Protein AF-E5VKF6-F1 (afdb_monomer)

Foldseek 3Di:
DWDKDKDALPDQVLQADPPPRDGWPPDDAQDWTADPPPRFIWGWHQDPVRIIMITGPVCVVVVVVVVVVVVVPPDPPPPDDD

Sequence (82 aa):
MAIKRIVPKFERKAKICLKCGAKLKRVRNNEAVKCEKCGTVHLIKFTEHGNVVLTDKKYQHLFDYQEDEANEGDSEEEIAED

Secondary structure (DSSP, 8-state):
---EEEEETTSGGGGB-TTT-PBPSS--TTEEEE-TTT--EEEEEE-TTSEEEEEEGGGTHHHHHHHHTTTTT---------

pLDDT: mean 81.88, std 16.96, range [45.88, 96.19]

Radius of gyration: 16.86 Å; Cα contacts (8 Å, |Δi|>4): 125; chains: 1; bounding box: 47×46×30 Å

Solvent-accessible surface area (backbone atoms only — not comparable to full-atom values): 5218 Å² total; per-residue (Å²): 134,83,58,75,46,78,38,50,58,87,42,75,70,62,38,39,39,92,88,79,65,46,74,46,69,86,85,49,73,78,36,76,40,64,29,88,86,80,64,54,44,30,34,26,42,64,47,94,90,48,30,26,39,42,29,39,51,91,46,41,78,80,59,52,70,64,59,54,74,73,64,75,78,78,76,84,78,81,76,81,81,133

Structure (mmCIF, N/CA/C/O backbone):
data_AF-E5VKF6-F1
#
_entry.id   AF-E5VKF6-F1
#
loop_
_atom_site.group_PDB
_atom_site.id
_atom_site.type_symbol
_atom_site.label_atom_id
_atom_site.label_alt_id
_atom_site.label_comp_id
_atom_site.label_asym_id
_atom_site.label_entity_id
_atom_site.label_seq_id
_atom_site.pdbx_PDB_ins_code
_atom_site.Cartn_x
_atom_site.Cartn_y
_atom_sit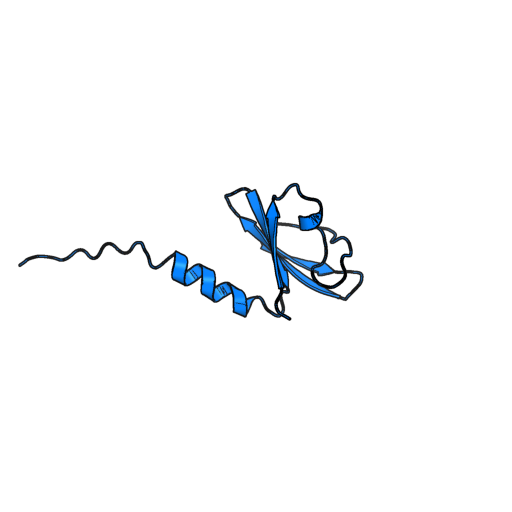e.Cartn_z
_atom_site.occupancy
_atom_site.B_iso_or_equiv
_atom_site.auth_seq_id
_atom_site.auth_comp_id
_atom_site.auth_asym_id
_atom_site.auth_atom_id
_atom_site.pdbx_PDB_model_num
ATOM 1 N N . MET A 1 1 ? -8.982 -10.469 6.717 1.00 73.56 1 MET A N 1
ATOM 2 C CA . MET A 1 1 ? -8.730 -10.775 5.298 1.00 73.56 1 MET A CA 1
ATOM 3 C C . MET A 1 1 ? -7.454 -10.071 4.887 1.00 73.56 1 MET A C 1
ATOM 5 O O . MET A 1 1 ? -7.346 -8.873 5.138 1.00 73.56 1 MET A O 1
ATOM 9 N N . ALA A 1 2 ? -6.495 -10.812 4.335 1.00 82.88 2 ALA A N 1
ATOM 10 C CA . ALA A 1 2 ? -5.304 -10.234 3.729 1.00 82.88 2 ALA A CA 1
ATOM 11 C C . ALA A 1 2 ? -5.695 -9.638 2.372 1.00 82.88 2 ALA A C 1
ATOM 13 O O . ALA A 1 2 ? -6.344 -10.306 1.572 1.00 82.88 2 ALA A O 1
ATOM 14 N N . ILE A 1 3 ? -5.372 -8.366 2.144 1.00 86.50 3 ILE A N 1
ATOM 15 C CA . ILE A 1 3 ? -5.717 -7.659 0.907 1.00 86.50 3 ILE A CA 1
ATOM 16 C C . ILE A 1 3 ? -4.441 -7.023 0.359 1.00 86.50 3 ILE A C 1
ATOM 18 O O . ILE A 1 3 ? -3.766 -6.271 1.068 1.00 86.50 3 ILE A O 1
ATOM 22 N N . LYS A 1 4 ? -4.162 -7.302 -0.914 1.00 90.06 4 LYS A N 1
ATOM 23 C CA . LYS A 1 4 ? -3.150 -6.651 -1.752 1.00 90.06 4 LYS A CA 1
ATOM 24 C C . LYS A 1 4 ? -3.865 -6.080 -2.973 1.00 90.06 4 LYS A C 1
ATOM 26 O O . LYS A 1 4 ? -4.774 -6.708 -3.514 1.00 90.06 4 LYS A O 1
ATOM 31 N N . ARG A 1 5 ? -3.505 -4.867 -3.383 1.00 92.38 5 ARG A N 1
ATOM 32 C CA . ARG A 1 5 ? -4.028 -4.220 -4.592 1.00 92.38 5 ARG A CA 1
ATOM 33 C C . ARG A 1 5 ? -2.863 -3.776 -5.456 1.00 92.38 5 ARG A C 1
ATOM 35 O O . ARG A 1 5 ? -1.974 -3.095 -4.959 1.00 92.38 5 ARG A O 1
ATOM 42 N N . ILE A 1 6 ? -2.925 -4.102 -6.739 1.00 92.81 6 ILE A N 1
ATOM 43 C CA . ILE A 1 6 ? -1.982 -3.633 -7.751 1.00 92.81 6 ILE A CA 1
ATOM 44 C C . ILE A 1 6 ? -2.768 -2.755 -8.715 1.00 92.81 6 ILE A C 1
ATOM 46 O O . ILE A 1 6 ? -3.801 -3.178 -9.231 1.00 92.81 6 ILE A O 1
ATOM 50 N N . VAL A 1 7 ? -2.332 -1.512 -8.887 1.00 93.44 7 VAL A N 1
ATOM 51 C CA . VAL A 1 7 ? -2.964 -0.538 -9.788 1.00 93.44 7 VAL A CA 1
ATOM 52 C C . VAL A 1 7 ? -1.900 0.357 -10.420 1.00 93.44 7 VAL A C 1
ATOM 54 O O . VAL A 1 7 ? -0.881 0.609 -9.778 1.00 93.44 7 VAL A O 1
ATOM 57 N N . PRO A 1 8 ? -2.128 0.909 -11.620 1.00 93.06 8 PRO A N 1
ATOM 58 C CA . PRO A 1 8 ? -1.249 1.921 -12.194 1.00 93.06 8 PRO A CA 1
ATOM 59 C C . PRO A 1 8 ? -1.063 3.124 -11.257 1.00 93.06 8 PRO A C 1
ATOM 61 O O . PRO A 1 8 ? -2.008 3.585 -10.608 1.00 93.06 8 PRO A O 1
ATOM 64 N N . LYS A 1 9 ? 0.148 3.693 -11.216 1.00 86.62 9 LYS A N 1
ATOM 65 C CA . LYS A 1 9 ? 0.512 4.814 -10.323 1.00 86.62 9 LYS A CA 1
ATOM 66 C C . LYS A 1 9 ? -0.402 6.038 -10.435 1.00 86.62 9 LYS A C 1
ATOM 68 O O . LYS A 1 9 ? -0.622 6.741 -9.446 1.00 86.62 9 LYS A O 1
ATOM 73 N N . PHE A 1 10 ? -0.918 6.304 -11.631 1.00 87.00 10 PHE A N 1
ATOM 74 C CA . PHE A 1 10 ? -1.753 7.472 -11.913 1.00 87.00 10 PHE A CA 1
ATOM 75 C C . PHE A 1 10 ? -3.240 7.243 -11.607 1.00 87.00 10 PHE A C 1
ATOM 77 O O . PHE A 1 10 ? -4.024 8.194 -11.626 1.00 87.00 10 PHE A O 1
ATOM 84 N N . GLU A 1 11 ? -3.644 6.018 -11.259 1.00 91.50 11 GLU A N 1
ATOM 85 C CA . GLU A 1 11 ? -5.025 5.748 -10.8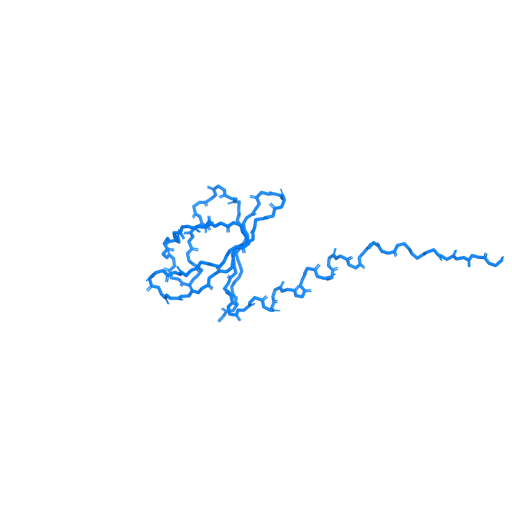81 1.00 91.50 11 GLU A CA 1
ATOM 86 C C . GLU A 1 11 ? -5.383 6.336 -9.515 1.00 91.50 11 GLU A C 1
ATOM 88 O O . GLU A 1 11 ? -4.644 6.252 -8.531 1.00 91.50 11 GLU A O 1
ATOM 93 N N . ARG A 1 12 ? -6.619 6.839 -9.403 1.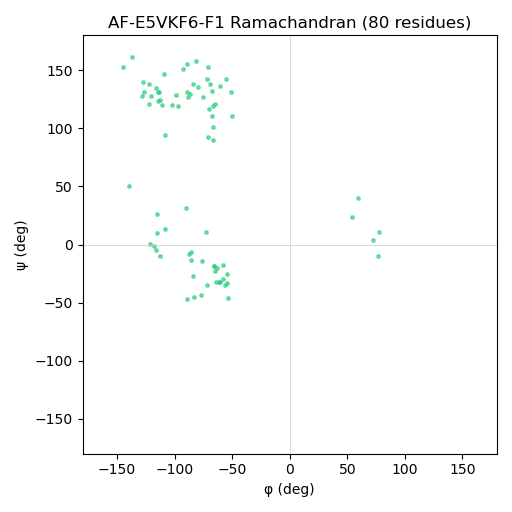00 88.38 12 ARG A N 1
ATOM 94 C CA . ARG A 1 12 ? -7.167 7.319 -8.124 1.00 88.38 12 ARG A CA 1
ATOM 95 C C . ARG A 1 12 ? -7.128 6.234 -7.042 1.00 88.38 12 ARG A C 1
ATOM 97 O O . ARG A 1 12 ? -6.872 6.550 -5.881 1.00 88.38 12 ARG A O 1
ATOM 104 N N . LYS A 1 13 ? -7.333 4.965 -7.421 1.00 90.06 13 LYS A N 1
ATOM 105 C CA . LYS A 1 13 ? -7.349 3.803 -6.516 1.00 90.06 13 LYS A CA 1
ATOM 106 C C . LYS A 1 13 ? -6.007 3.543 -5.820 1.00 90.06 13 LYS A C 1
ATOM 108 O O . LYS A 1 13 ? -6.019 2.919 -4.756 1.00 90.06 13 LYS A O 1
ATOM 113 N N . ALA A 1 14 ? -4.892 4.062 -6.348 1.00 89.50 14 ALA A N 1
ATOM 114 C CA . ALA A 1 14 ? -3.561 3.952 -5.738 1.00 89.50 14 ALA A CA 1
ATOM 115 C C . ALA A 1 14 ? -3.452 4.711 -4.404 1.00 89.50 14 ALA A C 1
ATOM 117 O O . ALA A 1 14 ? -2.562 4.455 -3.599 1.00 89.50 14 ALA A O 1
ATOM 118 N N . LYS A 1 15 ? -4.373 5.649 -4.147 1.00 91.94 15 LYS A N 1
ATOM 119 C CA . LYS A 1 15 ? -4.389 6.495 -2.945 1.00 91.94 15 LYS A CA 1
ATOM 120 C C . LYS A 1 15 ? -5.613 6.230 -2.071 1.00 91.94 15 LYS A C 1
ATOM 122 O O . LYS A 1 15 ? -6.062 7.129 -1.364 1.00 91.94 15 LYS A O 1
ATOM 127 N N . ILE A 1 16 ? -6.178 5.024 -2.136 1.00 95.44 16 ILE A N 1
ATOM 128 C CA . ILE A 1 16 ? -7.401 4.653 -1.419 1.00 95.44 16 ILE A CA 1
ATOM 129 C C . ILE A 1 16 ? -7.133 3.486 -0.470 1.00 95.44 16 ILE A C 1
ATOM 131 O O . ILE A 1 16 ? -6.656 2.433 -0.890 1.00 95.44 16 ILE A O 1
ATOM 135 N N . CYS A 1 17 ? -7.513 3.660 0.796 1.00 95.06 17 CYS A N 1
ATOM 136 C CA . CYS A 1 17 ? -7.448 2.648 1.843 1.00 95.06 17 CYS A CA 1
ATOM 137 C C . CYS A 1 17 ? -8.110 1.338 1.397 1.00 95.06 17 CYS A C 1
ATOM 139 O O . CYS A 1 17 ? -9.253 1.335 0.932 1.00 95.06 17 CYS A O 1
ATOM 141 N N . LEU A 1 18 ? -7.407 0.219 1.594 1.00 93.88 18 LEU A N 1
ATOM 142 C CA . LEU A 1 18 ? -7.907 -1.120 1.262 1.00 93.88 18 LEU A CA 1
ATOM 143 C C . LEU A 1 18 ? -9.128 -1.521 2.095 1.00 93.88 18 LEU A C 1
ATOM 145 O O . LEU A 1 18 ? -9.985 -2.242 1.602 1.00 93.88 18 LEU A O 1
ATOM 149 N N . LYS A 1 19 ? -9.205 -1.046 3.345 1.00 92.88 19 LYS A N 1
ATOM 150 C CA . LYS A 1 19 ? -10.225 -1.464 4.312 1.00 92.88 19 LYS A CA 1
ATOM 151 C C . LYS A 1 19 ? -11.498 -0.621 4.250 1.00 92.88 19 LYS A C 1
ATOM 153 O O . LYS A 1 19 ? -12.587 -1.172 4.284 1.00 92.88 19 LYS A O 1
ATOM 158 N N . CYS A 1 20 ? -11.373 0.7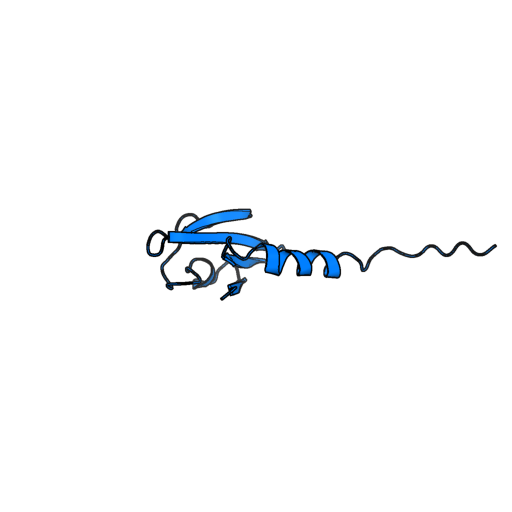08 4.211 1.00 94.44 20 CYS A N 1
ATOM 159 C CA . CYS A 1 20 ? -12.522 1.613 4.376 1.00 94.44 20 CYS A CA 1
ATOM 160 C C . CYS A 1 20 ? -12.770 2.565 3.200 1.00 94.44 20 CYS A C 1
ATOM 162 O O . CYS A 1 20 ? -13.656 3.414 3.287 1.00 94.44 20 CYS A O 1
ATOM 164 N N . GLY A 1 21 ? -11.964 2.497 2.136 1.00 94.38 21 GLY A N 1
ATOM 165 C CA . GLY A 1 21 ? -12.142 3.339 0.950 1.00 94.38 21 GLY A CA 1
ATOM 166 C C . GLY A 1 21 ? -11.784 4.822 1.132 1.00 94.38 21 GLY A C 1
ATOM 167 O O . GLY A 1 21 ? -11.949 5.609 0.205 1.00 94.38 21 GLY A O 1
ATOM 168 N N . ALA A 1 22 ? -11.276 5.234 2.297 1.00 96.00 22 ALA A N 1
ATOM 169 C CA . ALA A 1 22 ? -10.844 6.614 2.516 1.00 96.00 22 ALA A CA 1
ATOM 170 C C . ALA A 1 22 ? -9.560 6.956 1.747 1.00 96.00 22 ALA A C 1
ATOM 172 O O . ALA A 1 22 ? -8.703 6.099 1.524 1.00 96.00 22 ALA A O 1
ATOM 173 N N . LYS A 1 23 ? -9.390 8.236 1.403 1.00 95.50 23 LYS A N 1
ATOM 174 C CA . LYS A 1 23 ? -8.176 8.746 0.757 1.00 95.50 23 LYS A CA 1
ATOM 175 C C . LYS A 1 23 ? -6.979 8.693 1.709 1.00 95.50 23 LYS A C 1
ATOM 177 O O . LYS A 1 23 ? -7.059 9.159 2.843 1.00 95.50 23 LYS A O 1
ATOM 182 N N . LEU A 1 24 ? -5.863 8.163 1.225 1.00 94.19 24 LEU A N 1
ATOM 183 C CA . LEU A 1 24 ? -4.577 8.137 1.915 1.00 94.19 24 LEU A CA 1
ATOM 184 C C . LEU A 1 24 ? -3.791 9.406 1.567 1.00 94.19 24 LEU A C 1
ATOM 186 O O . LEU A 1 24 ? -3.678 9.786 0.397 1.00 94.19 24 LEU A O 1
ATOM 190 N N . LYS A 1 25 ? -3.255 10.078 2.586 1.00 90.06 25 LYS A N 1
ATOM 191 C CA . LYS A 1 25 ? -2.379 11.246 2.426 1.00 90.06 25 LYS A CA 1
ATOM 192 C C . LYS A 1 25 ? -0.920 10.787 2.413 1.00 90.06 25 LYS A C 1
ATOM 194 O O . LYS A 1 25 ? -0.594 9.801 3.054 1.00 90.06 25 LYS A O 1
ATOM 199 N N . ARG A 1 26 ? -0.044 11.525 1.719 1.00 86.50 26 ARG A N 1
ATOM 200 C CA . ARG A 1 26 ? 1.419 11.298 1.717 1.00 86.50 26 ARG A CA 1
ATOM 201 C C . ARG A 1 26 ? 1.850 9.899 1.234 1.00 86.50 26 ARG A C 1
ATOM 203 O O . ARG A 1 26 ? 2.768 9.310 1.777 1.00 86.50 26 ARG A O 1
ATOM 210 N N . VAL A 1 27 ? 1.196 9.379 0.195 1.00 88.00 27 VAL A N 1
ATOM 211 C CA . VAL A 1 27 ? 1.603 8.125 -0.462 1.00 88.00 27 VAL A CA 1
ATOM 212 C C . VAL A 1 27 ? 2.971 8.299 -1.129 1.00 88.00 27 VAL A C 1
ATOM 214 O O . VAL A 1 27 ? 3.113 9.157 -2.004 1.00 88.00 27 VAL A O 1
ATOM 217 N N . ARG A 1 28 ? 3.949 7.487 -0.722 1.00 88.69 28 ARG A N 1
ATOM 218 C CA . ARG A 1 28 ? 5.335 7.487 -1.210 1.00 88.69 28 ARG A CA 1
ATOM 219 C C . ARG A 1 28 ? 5.830 6.058 -1.424 1.00 88.69 28 ARG A C 1
ATOM 221 O O . ARG A 1 28 ? 5.220 5.117 -0.924 1.00 88.69 28 ARG A O 1
ATOM 228 N N . ASN A 1 29 ? 6.895 5.916 -2.210 1.00 90.38 29 ASN A N 1
ATOM 229 C CA . ASN A 1 29 ? 7.486 4.615 -2.497 1.00 90.38 29 ASN A CA 1
ATOM 230 C C . ASN A 1 29 ? 8.160 4.033 -1.247 1.00 90.38 29 ASN A C 1
ATOM 232 O O . ASN A 1 29 ? 8.847 4.765 -0.540 1.00 90.38 29 ASN A O 1
ATOM 236 N N . ASN A 1 30 ? 7.974 2.735 -1.010 1.00 88.81 30 ASN A N 1
ATOM 237 C CA . ASN A 1 30 ? 8.511 1.964 0.114 1.00 88.81 30 ASN A CA 1
ATOM 238 C C . ASN A 1 30 ? 8.189 2.538 1.504 1.00 88.81 30 ASN A C 1
ATOM 240 O O . ASN A 1 30 ? 8.870 2.239 2.482 1.00 88.81 30 ASN A O 1
ATOM 244 N N . GLU A 1 31 ? 7.118 3.326 1.621 1.00 91.25 31 GLU A N 1
ATOM 245 C CA . GLU A 1 31 ? 6.681 3.900 2.891 1.00 91.25 31 GLU A CA 1
ATOM 24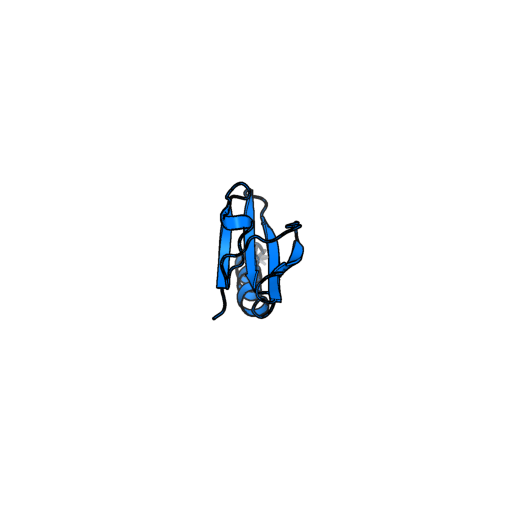6 C C . GLU A 1 31 ? 5.381 3.257 3.388 1.00 91.25 31 GLU A C 1
ATOM 248 O O . GLU A 1 31 ? 4.482 2.886 2.624 1.00 91.25 31 GLU A O 1
ATOM 253 N N . ALA A 1 32 ? 5.264 3.162 4.713 1.00 93.12 32 ALA A N 1
ATOM 254 C CA . ALA A 1 32 ? 4.028 2.780 5.373 1.00 93.12 32 ALA A CA 1
ATOM 255 C C . ALA A 1 32 ? 3.162 4.019 5.640 1.00 93.12 32 ALA A C 1
ATOM 257 O O . ALA A 1 32 ? 3.595 4.962 6.299 1.00 93.12 32 ALA A O 1
ATOM 258 N N . VAL A 1 33 ? 1.905 3.994 5.198 1.00 94.69 33 VAL A N 1
ATOM 259 C CA . VAL A 1 33 ? 0.932 5.065 5.429 1.00 94.69 33 VAL A CA 1
ATOM 260 C C . VAL A 1 33 ? -0.208 4.587 6.320 1.00 94.69 33 VAL A C 1
ATOM 262 O O . VAL A 1 33 ? -0.834 3.556 6.076 1.00 94.69 33 VAL A O 1
ATOM 265 N N . LYS A 1 34 ? -0.526 5.362 7.355 1.00 95.25 34 LYS A N 1
ATOM 266 C CA . LYS A 1 34 ? -1.694 5.118 8.203 1.00 95.25 34 LYS A CA 1
ATOM 267 C C . LYS A 1 34 ? -2.930 5.779 7.596 1.00 95.25 34 LYS A C 1
ATOM 269 O O . LYS A 1 34 ? -2.925 6.968 7.285 1.00 95.25 34 LYS A O 1
ATOM 274 N N . CYS A 1 35 ? -4.017 5.027 7.464 1.00 95.56 35 CYS A N 1
ATOM 275 C CA . CYS A 1 35 ? -5.320 5.587 7.142 1.00 95.56 35 CYS A CA 1
ATOM 276 C C . CYS A 1 35 ? -5.847 6.392 8.337 1.00 95.56 35 CYS A C 1
ATOM 278 O O . CYS A 1 35 ? -6.151 5.823 9.383 1.00 95.56 35 CYS A O 1
ATOM 280 N N . GLU A 1 36 ? -6.026 7.702 8.167 1.00 95.56 36 GLU A N 1
ATOM 281 C CA . GLU A 1 36 ? -6.540 8.581 9.229 1.00 95.56 36 GLU A CA 1
ATOM 282 C C . GLU A 1 36 ? -7.988 8.249 9.639 1.00 95.56 36 GLU A C 1
ATOM 284 O O . GLU A 1 36 ? -8.384 8.553 10.757 1.00 95.56 36 GLU A O 1
ATOM 289 N N . LYS A 1 37 ? -8.774 7.589 8.770 1.00 96.19 37 LYS A N 1
ATOM 290 C CA . LYS A 1 37 ? -10.181 7.243 9.052 1.00 96.19 37 LYS A CA 1
ATOM 291 C C . LYS A 1 37 ? -10.349 5.957 9.865 1.00 96.19 37 LYS A C 1
ATOM 293 O O . LYS A 1 37 ? -11.178 5.916 10.761 1.00 96.19 37 LYS A O 1
ATOM 298 N N . CYS A 1 38 ? -9.635 4.883 9.515 1.00 94.81 38 CYS A N 1
ATOM 299 C CA . CYS A 1 38 ? -9.832 3.560 10.137 1.00 94.81 38 CYS A CA 1
ATOM 300 C C . CYS A 1 38 ? -8.604 3.020 10.881 1.00 94.81 38 CYS A C 1
ATOM 302 O O . CYS A 1 38 ? -8.657 1.920 11.426 1.00 94.81 38 CYS A O 1
ATOM 304 N N . GLY A 1 39 ? -7.490 3.756 10.875 1.00 94.12 39 GLY A N 1
ATOM 305 C CA . GLY A 1 39 ? -6.263 3.400 11.583 1.00 94.12 39 GLY A CA 1
ATOM 306 C C . GLY A 1 39 ? -5.410 2.313 10.926 1.00 94.12 39 GLY A C 1
ATOM 307 O O . GLY A 1 39 ? -4.273 2.132 11.354 1.00 94.12 39 GLY A O 1
ATOM 308 N N . THR A 1 40 ? -5.900 1.622 9.890 1.00 93.69 40 THR A N 1
ATOM 309 C CA . THR A 1 40 ? -5.123 0.598 9.173 1.00 93.69 40 THR A CA 1
ATOM 310 C C . THR A 1 40 ? -3.862 1.194 8.556 1.00 93.69 40 THR A C 1
ATOM 312 O O . THR A 1 40 ? -3.904 2.273 7.964 1.00 93.69 40 THR A O 1
ATOM 315 N N . VAL A 1 41 ? -2.746 0.479 8.685 1.00 94.88 41 VAL A N 1
ATOM 316 C CA . VAL A 1 41 ? -1.457 0.856 8.104 1.00 94.88 41 VAL A CA 1
ATOM 317 C C . VAL A 1 41 ? -1.251 0.075 6.812 1.00 94.88 41 VAL A C 1
ATOM 319 O O . VAL A 1 41 ? -1.383 -1.146 6.792 1.00 94.88 41 VAL A O 1
ATOM 322 N N . HIS A 1 42 ? -0.929 0.779 5.734 1.00 94.38 42 HIS A N 1
ATOM 323 C CA . HIS A 1 42 ? -0.689 0.208 4.417 1.00 94.38 42 HIS A CA 1
ATOM 324 C C . HIS A 1 42 ? 0.773 0.389 4.033 1.00 94.38 42 HIS A C 1
ATOM 326 O O . HIS A 1 42 ? 1.280 1.502 4.136 1.00 94.38 42 HIS A O 1
ATOM 332 N N . LEU A 1 43 ? 1.434 -0.669 3.578 1.00 93.56 43 LEU A N 1
ATOM 333 C CA . LEU A 1 43 ? 2.719 -0.563 2.898 1.00 93.56 43 LEU A CA 1
ATOM 334 C C . LEU A 1 43 ? 2.479 -0.266 1.417 1.00 93.56 43 LEU A C 1
ATOM 336 O O . LEU A 1 43 ? 1.577 -0.849 0.807 1.00 93.56 43 LEU A O 1
ATOM 340 N N . ILE A 1 44 ? 3.279 0.637 0.857 1.00 91.75 44 ILE A N 1
ATOM 341 C CA . ILE A 1 44 ? 3.189 1.029 -0.545 1.00 91.75 44 ILE A CA 1
ATOM 342 C C . ILE A 1 44 ? 4.525 0.767 -1.236 1.00 91.75 44 ILE A C 1
ATOM 344 O O . ILE A 1 44 ? 5.526 1.354 -0.842 1.00 91.75 44 ILE A O 1
ATOM 348 N N . LYS A 1 45 ? 4.533 -0.059 -2.286 1.00 91.81 45 LYS A N 1
ATOM 349 C CA . LYS A 1 45 ? 5.698 -0.283 -3.161 1.00 91.81 45 LYS A CA 1
ATOM 350 C C . LYS A 1 45 ? 5.378 0.200 -4.576 1.00 91.81 45 LYS A C 1
ATOM 352 O O . LYS A 1 45 ? 4.284 -0.052 -5.082 1.00 91.81 45 LYS A O 1
ATOM 357 N N . PHE A 1 46 ? 6.288 0.928 -5.212 1.00 90.56 46 PHE A N 1
ATOM 358 C CA . PHE A 1 46 ? 6.166 1.345 -6.608 1.00 90.56 46 PHE A CA 1
ATOM 359 C C . PHE A 1 46 ? 7.062 0.420 -7.426 1.00 90.56 46 PHE A C 1
ATOM 361 O O . PHE A 1 46 ? 8.261 0.354 -7.185 1.00 90.56 46 PHE A O 1
ATOM 368 N N . THR A 1 47 ? 6.466 -0.299 -8.367 1.00 87.81 47 THR A N 1
ATOM 369 C CA . THR A 1 47 ? 7.177 -1.222 -9.262 1.00 87.81 47 THR A CA 1
ATOM 370 C C . THR A 1 47 ? 7.815 -0.469 -10.426 1.00 87.81 47 THR A C 1
ATOM 372 O O . THR A 1 47 ? 7.329 0.602 -10.810 1.00 87.81 47 THR A O 1
ATOM 375 N N . GLU A 1 48 ? 8.837 -1.063 -11.038 1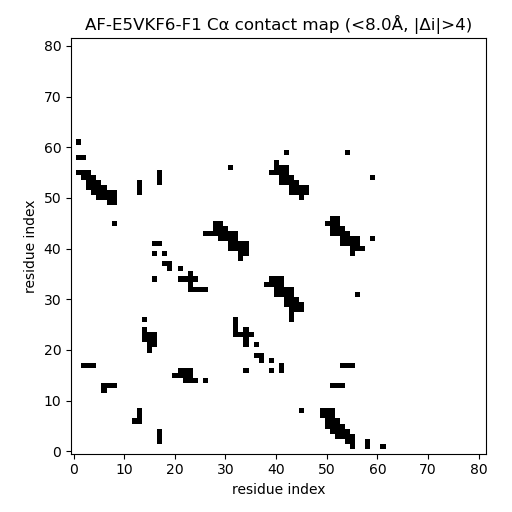.00 85.50 48 GLU A N 1
ATOM 376 C CA . GLU A 1 48 ? 9.514 -0.520 -12.224 1.00 85.50 48 GLU A CA 1
ATOM 377 C C . GLU A 1 48 ? 8.562 -0.357 -13.419 1.00 85.50 48 GLU A C 1
ATOM 379 O O . GLU A 1 48 ? 8.627 0.632 -14.143 1.00 85.50 48 GLU A O 1
ATOM 384 N N . HIS A 1 49 ? 7.567 -1.240 -13.540 1.00 84.94 49 HIS A N 1
ATOM 385 C CA . HIS A 1 49 ? 6.520 -1.184 -14.568 1.00 84.94 49 HIS A CA 1
ATOM 386 C C . HIS A 1 49 ? 5.471 -0.072 -14.351 1.00 84.94 49 HIS A C 1
ATOM 388 O O . HIS A 1 49 ? 4.421 -0.066 -14.991 1.00 84.94 49 HIS A O 1
ATOM 394 N N . GLY A 1 50 ? 5.698 0.861 -13.419 1.00 86.75 50 GLY A N 1
ATOM 395 C CA . GLY A 1 50 ? 4.801 1.996 -13.176 1.00 86.75 50 GLY A CA 1
ATOM 396 C C . GLY A 1 50 ? 3.532 1.658 -12.384 1.00 86.75 50 GLY A C 1
ATOM 397 O O . GLY A 1 50 ? 2.641 2.507 -12.259 1.00 86.75 50 GLY A O 1
ATOM 398 N N . ASN A 1 51 ? 3.447 0.457 -11.807 1.00 92.19 51 ASN A N 1
ATOM 399 C CA . ASN A 1 51 ? 2.366 0.065 -10.903 1.00 92.19 51 ASN A CA 1
ATOM 400 C C . ASN A 1 51 ? 2.682 0.407 -9.443 1.00 92.19 51 ASN A C 1
ATOM 402 O O . ASN A 1 51 ? 3.838 0.509 -9.032 1.00 92.19 51 ASN A O 1
ATOM 406 N N . VAL A 1 52 ? 1.628 0.563 -8.649 1.00 91.44 52 VAL A N 1
ATOM 407 C CA . VAL A 1 52 ? 1.658 0.722 -7.197 1.00 91.44 52 VAL A CA 1
ATOM 408 C C . VAL A 1 52 ? 1.030 -0.511 -6.569 1.00 91.44 52 VAL A C 1
ATOM 410 O O . VAL A 1 52 ? -0.126 -0.846 -6.837 1.00 91.44 52 VAL A O 1
ATOM 413 N N . VAL A 1 53 ? 1.796 -1.151 -5.697 1.00 93.00 53 VAL A N 1
ATOM 414 C CA . VAL A 1 53 ? 1.362 -2.250 -4.847 1.00 93.00 53 VAL A CA 1
ATOM 415 C C . VAL A 1 53 ? 1.002 -1.675 -3.486 1.00 93.00 53 VAL A C 1
ATOM 417 O O . VAL A 1 53 ? 1.834 -1.076 -2.805 1.00 93.00 53 VAL A O 1
ATOM 420 N N . LEU A 1 54 ? -0.258 -1.844 -3.101 1.00 93.25 54 LEU A N 1
ATOM 421 C CA . LEU A 1 54 ? -0.801 -1.433 -1.816 1.00 93.25 54 LEU A CA 1
ATOM 422 C C . LEU A 1 54 ? -1.130 -2.685 -1.006 1.00 93.25 54 LEU A C 1
ATOM 424 O O . LEU A 1 54 ? -1.991 -3.469 -1.412 1.00 93.25 54 LEU A O 1
ATOM 428 N N . THR A 1 55 ? -0.504 -2.837 0.155 1.00 93.69 55 THR A N 1
ATOM 429 C CA . THR A 1 55 ? -0.672 -4.016 1.014 1.00 93.69 55 THR A CA 1
ATOM 430 C C . THR A 1 55 ? -1.037 -3.575 2.424 1.00 93.69 55 THR A C 1
ATOM 432 O O . THR A 1 55 ? -0.511 -2.582 2.921 1.00 93.69 55 THR A O 1
ATOM 435 N N . ASP A 1 56 ? -1.950 -4.272 3.101 1.00 92.62 56 ASP A N 1
ATOM 436 C CA . ASP A 1 56 ? -2.124 -4.081 4.547 1.00 92.62 56 ASP A CA 1
ATOM 437 C C . ASP A 1 56 ? -0.863 -4.575 5.270 1.00 92.62 56 ASP A C 1
ATOM 439 O O . ASP A 1 56 ? -0.513 -5.752 5.181 1.00 92.62 56 ASP A O 1
ATOM 443 N N . LYS A 1 57 ? -0.185 -3.674 5.993 1.00 89.81 57 LYS A N 1
ATOM 444 C CA . LYS A 1 57 ? 1.107 -3.952 6.634 1.00 89.81 57 LYS A CA 1
ATOM 445 C C . LYS A 1 57 ? 1.023 -5.123 7.615 1.00 89.81 57 LYS A C 1
ATOM 447 O O . LYS A 1 57 ? 1.997 -5.850 7.772 1.00 89.81 57 LYS A O 1
ATOM 452 N N . LYS A 1 58 ? -0.141 -5.355 8.235 1.00 89.88 58 LYS A N 1
ATOM 453 C CA . LYS A 1 58 ? -0.348 -6.496 9.140 1.00 89.88 58 LYS A CA 1
ATOM 454 C C . LYS A 1 58 ? -0.155 -7.843 8.432 1.00 89.88 58 LYS A C 1
ATOM 456 O O . LYS A 1 58 ? 0.273 -8.802 9.063 1.00 89.88 58 LYS A O 1
ATOM 461 N N . TYR A 1 59 ? -0.479 -7.911 7.145 1.00 88.69 59 TYR A N 1
ATOM 462 C CA . TYR A 1 59 ? -0.452 -9.134 6.345 1.00 88.69 59 TYR A CA 1
ATOM 463 C C . TYR A 1 59 ? 0.692 -9.149 5.329 1.00 88.69 59 TYR A C 1
ATOM 465 O O . TYR A 1 59 ? 0.671 -9.975 4.427 1.00 88.69 59 TYR A O 1
ATOM 473 N N . GLN A 1 60 ? 1.666 -8.240 5.451 1.00 87.12 60 GLN A N 1
ATOM 474 C CA . GLN A 1 60 ? 2.775 -8.126 4.502 1.00 87.12 60 GLN A CA 1
ATOM 475 C C . GLN A 1 60 ? 3.507 -9.461 4.304 1.00 87.12 60 GLN A C 1
ATOM 477 O O . GLN A 1 60 ? 3.675 -9.879 3.167 1.00 87.12 60 GLN A O 1
ATOM 482 N N . HIS A 1 61 ? 3.806 -10.161 5.402 1.00 86.38 61 HIS A N 1
ATOM 483 C CA . HIS A 1 61 ? 4.479 -11.464 5.410 1.00 86.38 61 HIS A CA 1
ATOM 484 C C . HIS A 1 61 ? 3.801 -12.535 4.540 1.00 86.38 61 HIS A C 1
ATOM 486 O O . HIS A 1 61 ? 4.459 -13.459 4.088 1.00 86.38 61 HIS A O 1
ATOM 492 N N . LEU A 1 62 ? 2.492 -12.426 4.281 1.00 85.19 62 LEU A N 1
ATOM 493 C CA . LEU A 1 62 ? 1.775 -13.363 3.405 1.00 85.19 62 LEU A CA 1
ATOM 494 C C . LEU A 1 62 ? 2.044 -13.114 1.916 1.00 85.19 62 LEU A C 1
ATOM 496 O O . LEU A 1 62 ? 1.673 -13.936 1.086 1.00 85.19 62 LEU A O 1
ATOM 500 N N . PHE A 1 63 ? 2.621 -11.964 1.573 1.00 78.69 63 PHE A N 1
ATOM 501 C CA . PHE A 1 63 ? 2.899 -11.554 0.200 1.00 78.69 63 PHE A CA 1
ATOM 502 C C . PHE A 1 63 ? 4.393 -11.475 -0.116 1.00 78.69 63 PHE A C 1
ATOM 504 O O . PHE A 1 63 ? 4.712 -11.304 -1.288 1.00 78.69 63 PHE A O 1
ATOM 511 N N . ASP A 1 64 ? 5.266 -11.579 0.891 1.00 73.44 64 ASP A N 1
ATOM 512 C CA . ASP A 1 64 ? 6.721 -11.564 0.706 1.00 73.44 64 ASP A CA 1
ATOM 513 C C . ASP A 1 64 ? 7.206 -12.884 0.057 1.00 73.44 64 ASP A C 1
ATOM 515 O O . ASP A 1 64 ? 8.021 -12.837 -0.853 1.00 73.44 64 ASP A O 1
ATOM 519 N N . TYR A 1 65 ? 6.587 -14.034 0.376 1.00 57.34 65 TYR A N 1
ATOM 520 C CA . TYR A 1 65 ? 6.897 -15.347 -0.233 1.00 57.34 65 TYR A CA 1
ATOM 521 C C . TYR A 1 65 ? 6.740 -15.416 -1.766 1.00 57.34 65 TYR A C 1
ATOM 523 O O . TYR A 1 65 ? 7.260 -16.330 -2.387 1.00 57.34 65 TYR A O 1
ATOM 531 N N . GLN A 1 66 ? 6.019 -14.476 -2.389 1.00 54.94 66 GLN A N 1
ATOM 532 C CA . GLN A 1 66 ? 5.846 -14.448 -3.849 1.00 54.94 66 GLN A CA 1
ATOM 533 C C . GLN A 1 66 ? 6.975 -13.715 -4.590 1.00 54.94 66 GLN A C 1
ATOM 535 O O . GLN A 1 66 ? 7.015 -13.790 -5.815 1.00 54.94 66 GLN A O 1
ATOM 540 N N . GLU A 1 67 ? 7.833 -12.951 -3.901 1.00 52.62 67 GLU A N 1
ATOM 541 C CA . GLU A 1 67 ? 8.980 -12.280 -4.541 1.00 52.62 67 GLU A CA 1
ATOM 542 C C . GLU A 1 67 ? 10.198 -13.221 -4.657 1.00 52.62 67 GLU A C 1
ATOM 544 O O . GLU A 1 67 ? 10.954 -13.080 -5.614 1.00 52.62 67 GLU A O 1
ATOM 549 N N . ASP A 1 68 ? 10.339 -14.218 -3.774 1.00 49.12 68 ASP A N 1
ATOM 550 C CA . ASP A 1 68 ? 11.472 -15.160 -3.786 1.00 49.12 68 ASP A CA 1
ATOM 551 C C . ASP A 1 68 ? 11.338 -16.243 -4.882 1.00 49.12 68 ASP A C 1
ATOM 553 O O . ASP A 1 68 ? 12.271 -16.445 -5.655 1.00 49.12 68 ASP A O 1
ATOM 557 N N . GLU A 1 69 ? 10.153 -16.845 -5.076 1.00 47.66 69 GLU A N 1
ATOM 558 C CA . GLU A 1 69 ? 9.927 -17.837 -6.155 1.00 47.66 69 GLU A CA 1
ATOM 559 C C . GLU A 1 69 ? 10.032 -17.240 -7.575 1.00 47.66 69 GLU A C 1
ATOM 561 O O . GLU A 1 69 ? 10.192 -17.971 -8.549 1.00 47.66 69 GLU A O 1
ATOM 566 N N . ALA A 1 70 ? 9.937 -15.913 -7.723 1.00 52.16 70 ALA A N 1
ATOM 567 C CA . ALA A 1 70 ? 10.117 -15.235 -9.009 1.00 52.16 70 ALA A CA 1
ATOM 568 C C . ALA A 1 70 ? 11.585 -14.874 -9.308 1.00 52.16 70 ALA A C 1
ATOM 570 O O . ALA A 1 70 ? 11.873 -14.426 -10.418 1.00 52.16 70 ALA A O 1
ATOM 571 N N . ASN A 1 71 ? 12.492 -15.046 -8.338 1.00 47.72 71 ASN A N 1
ATOM 572 C CA . ASN A 1 71 ? 13.913 -14.711 -8.458 1.00 47.72 71 ASN A CA 1
ATOM 573 C C . ASN A 1 71 ? 14.842 -15.943 -8.361 1.00 47.72 71 ASN A C 1
ATOM 575 O O . ASN A 1 71 ? 16.039 -15.816 -8.586 1.00 47.72 71 ASN A O 1
ATOM 579 N N . GLU A 1 72 ? 14.311 -17.140 -8.085 1.00 45.88 72 GLU A N 1
ATOM 580 C CA . GLU A 1 72 ? 15.042 -18.426 -8.119 1.00 45.88 72 GLU A CA 1
ATOM 581 C C . GLU A 1 72 ? 14.996 -19.107 -9.507 1.00 45.88 72 GLU A C 1
ATOM 583 O O . GLU A 1 72 ? 14.987 -20.330 -9.623 1.00 45.88 72 GLU A O 1
ATOM 588 N N . GLY A 1 73 ? 14.936 -18.316 -10.583 1.00 46.62 73 GLY A N 1
ATOM 589 C CA . GLY A 1 73 ? 14.872 -18.804 -11.967 1.00 46.62 73 GLY A CA 1
ATOM 590 C C . GLY A 1 73 ? 16.074 -18.449 -12.846 1.00 46.62 73 GLY A C 1
ATOM 591 O O . GLY A 1 73 ? 15.979 -18.632 -14.054 1.00 46.62 73 GLY A O 1
ATOM 592 N N . ASP A 1 74 ? 17.161 -17.918 -12.277 1.00 46.69 74 ASP A N 1
ATOM 593 C CA . ASP A 1 74 ? 18.365 -17.510 -13.023 1.00 46.69 74 ASP A CA 1
ATOM 594 C C . ASP A 1 74 ? 19.655 -17.886 -12.272 1.00 46.69 74 ASP A C 1
ATOM 596 O O . ASP A 1 74 ? 20.537 -17.068 -12.028 1.00 46.69 74 ASP A O 1
ATOM 600 N N . SER A 1 75 ? 19.760 -19.142 -11.839 1.00 48.62 75 SER A N 1
ATOM 601 C CA . SER A 1 75 ? 21.070 -19.748 -11.602 1.00 48.62 75 SER A CA 1
ATOM 602 C C . SER A 1 75 ? 21.300 -20.770 -12.706 1.00 48.62 75 SER A C 1
ATOM 604 O O . SER A 1 75 ? 20.824 -21.901 -12.609 1.00 48.62 75 SER A O 1
ATOM 606 N N . GLU A 1 76 ? 21.978 -20.339 -13.773 1.00 50.41 76 GLU A N 1
ATOM 607 C CA . GLU A 1 76 ? 22.584 -21.225 -14.764 1.00 50.41 76 GLU A CA 1
ATOM 608 C C . GLU A 1 76 ? 23.422 -22.275 -14.022 1.00 50.41 76 GLU A C 1
ATOM 610 O O . GLU A 1 76 ? 24.424 -21.980 -13.370 1.00 50.41 76 GLU A O 1
ATOM 615 N N . GLU A 1 77 ? 22.944 -23.513 -14.068 1.00 50.38 77 GLU A N 1
ATOM 616 C CA . GLU A 1 77 ? 23.658 -24.691 -13.612 1.00 50.38 77 GLU A CA 1
ATOM 617 C C . GLU A 1 77 ? 24.786 -24.940 -14.626 1.00 50.38 77 GLU A C 1
ATOM 619 O O . GLU A 1 77 ? 24.575 -25.561 -15.669 1.00 50.38 77 GLU A O 1
ATOM 624 N N . GLU A 1 78 ? 25.981 -24.394 -14.372 1.00 49.91 78 GLU A N 1
ATOM 625 C CA . GLU A 1 78 ? 27.189 -24.799 -15.098 1.00 49.91 78 GLU A CA 1
ATOM 626 C C . GLU A 1 78 ? 27.517 -26.249 -14.723 1.00 49.91 78 GLU A C 1
ATOM 628 O 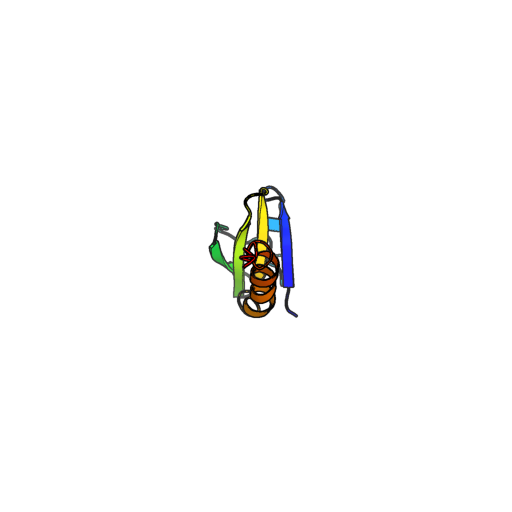O . GLU A 1 78 ? 28.234 -26.542 -13.764 1.00 49.91 78 GLU A O 1
ATOM 633 N N . ILE A 1 79 ? 26.953 -27.179 -15.489 1.00 53.56 79 ILE A N 1
ATOM 634 C CA . ILE A 1 79 ? 27.409 -28.563 -15.547 1.00 53.56 79 ILE A CA 1
ATOM 635 C C . ILE A 1 79 ? 28.805 -28.584 -16.176 1.00 53.56 79 ILE A C 1
ATOM 637 O O . ILE A 1 79 ? 28.968 -28.479 -17.389 1.00 53.56 79 ILE A O 1
ATOM 641 N N . ALA A 1 80 ? 29.823 -28.713 -15.327 1.00 51.06 80 ALA A N 1
ATOM 642 C CA . ALA A 1 80 ? 31.152 -29.132 -15.740 1.00 51.06 80 ALA A CA 1
ATOM 643 C C . ALA A 1 80 ? 31.082 -30.601 -16.196 1.00 51.06 80 ALA A C 1
ATOM 645 O O . ALA A 1 80 ? 30.850 -31.492 -15.378 1.00 51.06 80 ALA A O 1
ATOM 646 N N . GLU A 1 81 ? 31.243 -30.845 -17.497 1.00 56.19 81 GLU A N 1
ATOM 647 C CA . GLU A 1 81 ? 31.541 -32.179 -18.025 1.00 56.19 81 GLU A CA 1
ATOM 648 C C . GLU A 1 81 ? 33.042 -32.478 -17.847 1.00 56.19 81 GLU A C 1
ATOM 650 O O . GLU A 1 81 ? 33.887 -31.608 -18.066 1.00 5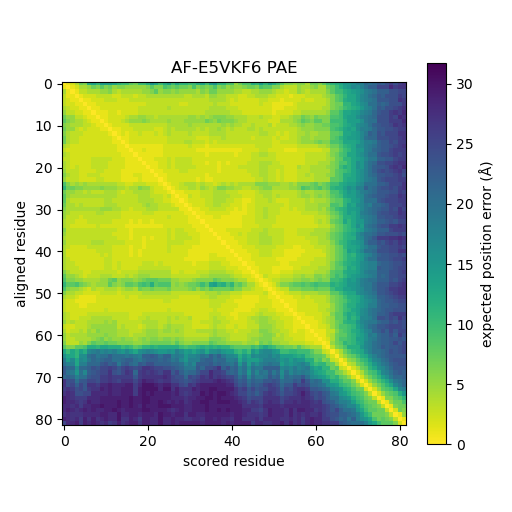6.19 81 GLU A O 1
ATOM 655 N N . ASP A 1 82 ? 33.312 -33.702 -17.382 1.00 58.19 82 ASP A N 1
ATOM 656 C CA . ASP A 1 82 ? 34.609 -34.318 -17.040 1.00 58.19 82 ASP A CA 1
ATOM 657 C C . ASP A 1 82 ? 35.576 -34.449 -18.235 1.00 58.19 82 ASP A C 1
ATOM 659 O O . ASP A 1 82 ? 35.111 -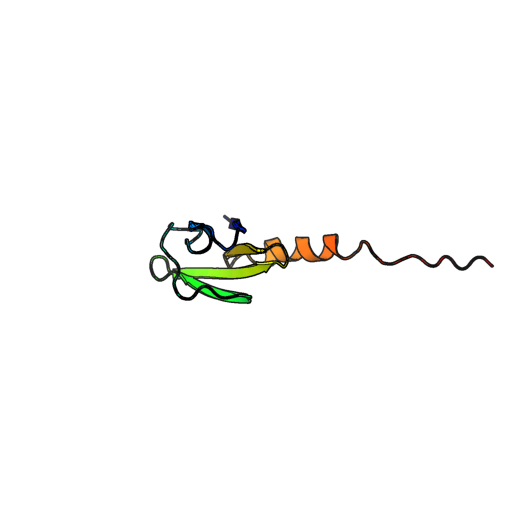34.772 -19.357 1.00 58.19 82 ASP A O 1
#

Mean predicted aligned error: 9.68 Å

Nearest PDB structures (foldseek):
  3cz8-assembly1_A  TM=5.420E-01  e=2.569E+00  Bacillus subtilis subsp. subtilis str. 168
  3cz8-assembly1_B  TM=5.294E-01  e=3.727E+00  Bacillus subtilis subsp. subtilis str. 168
  6vnw-assembly1_B  TM=4.082E-01  e=2.909E+00  Bos taurus